Protein AF-A0A8C6UXC1-F1 (afdb_monomer_lite)

Organism: NCBI:txid47308

Secondary structure (DSSP, 8-state):
-----SSSSSSGGGS-SS---HHHHHHHHHHHHHHHT-S--SPPPPTT-HHHHHHHHHHHHTS-------

Foldseek 3Di:
DDPDDDPPPPPCCVPDPDDPDVVVVLLVLLVVCCVPPNADDDDADDPVCPSSNSSSVSNNVPNPPPPPDD

Sequence (70 aa):
MSLLNCSYAAADVKNLKAKPADDEMLKIYSLYKQASVGDVNTARPGMLDFTGKAKWDAWRSRKVQSWHSK

Structure (mm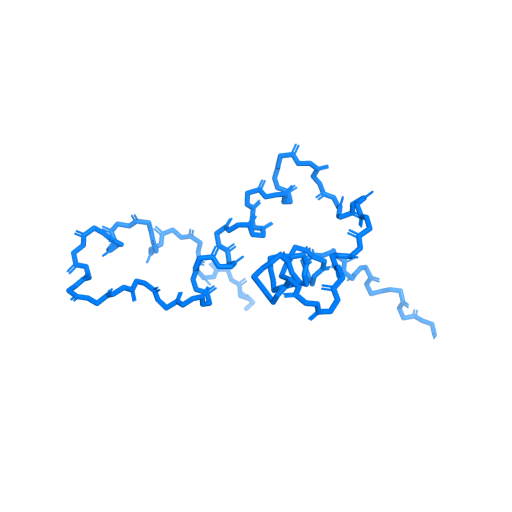CIF, N/CA/C/O backbone):
data_AF-A0A8C6UXC1-F1
#
_entry.id   AF-A0A8C6UXC1-F1
#
loop_
_atom_site.group_PDB
_atom_site.id
_atom_site.type_symbol
_atom_site.label_atom_id
_atom_site.label_alt_id
_atom_site.label_comp_id
_atom_site.label_asym_id
_atom_site.label_entity_id
_atom_site.label_seq_id
_atom_site.pdbx_PDB_ins_code
_atom_site.Cartn_x
_atom_site.Cartn_y
_atom_site.Cartn_z
_atom_site.occupancy
_atom_site.B_iso_or_equiv
_atom_site.auth_seq_id
_atom_site.auth_comp_id
_atom_site.auth_asym_id
_atom_site.auth_atom_id
_atom_site.pdbx_PDB_model_num
ATOM 1 N N . MET A 1 1 ? -10.920 -25.382 14.669 1.00 38.62 1 MET A N 1
ATOM 2 C CA . MET A 1 1 ? -10.448 -25.129 13.291 1.00 38.62 1 MET A CA 1
ATOM 3 C C . MET A 1 1 ? -11.161 -23.885 12.781 1.00 38.62 1 MET A C 1
ATOM 5 O O . MET A 1 1 ? -12.382 -23.883 12.707 1.00 38.62 1 MET A O 1
ATOM 9 N N . SER A 1 2 ? -10.421 -22.799 12.596 1.00 46.09 2 SER A N 1
ATOM 10 C CA . SER A 1 2 ? -10.911 -21.419 12.519 1.00 46.09 2 SER A CA 1
ATOM 11 C C . SER A 1 2 ? -11.769 -21.131 11.278 1.00 46.09 2 SER A C 1
ATOM 13 O O . SER A 1 2 ? -11.238 -20.895 10.200 1.00 46.09 2 SER A O 1
ATOM 15 N N . LEU A 1 3 ? -13.094 -21.104 11.452 1.00 42.62 3 LEU A N 1
ATOM 16 C CA . LEU A 1 3 ? -14.075 -20.592 10.480 1.00 42.62 3 LEU A CA 1
ATOM 17 C C . LEU A 1 3 ? -14.939 -19.481 11.099 1.00 42.62 3 LEU A C 1
ATOM 19 O O . LEU A 1 3 ? -16.155 -19.453 10.940 1.00 42.62 3 LEU A O 1
ATOM 23 N N . LEU A 1 4 ? -14.321 -18.565 11.842 1.00 50.28 4 LEU A N 1
ATOM 24 C CA . LEU A 1 4 ? -15.012 -17.426 12.442 1.00 50.28 4 LEU A CA 1
ATOM 25 C C . LEU A 1 4 ? -14.320 -16.131 12.018 1.00 50.28 4 LEU A C 1
ATOM 27 O O . LEU A 1 4 ? -13.107 -16.008 12.175 1.00 50.28 4 LEU A O 1
ATOM 31 N N . ASN A 1 5 ? -15.132 -15.190 11.521 1.00 47.41 5 ASN A N 1
ATOM 32 C CA . ASN A 1 5 ? -14.858 -13.763 11.262 1.00 47.41 5 ASN A CA 1
ATOM 33 C C . ASN A 1 5 ? -14.726 -13.320 9.796 1.00 47.41 5 ASN A C 1
ATOM 35 O O . ASN A 1 5 ? -13.752 -12.658 9.441 1.00 47.41 5 ASN A O 1
ATOM 39 N N . CYS A 1 6 ? -15.732 -13.587 8.952 1.00 44.19 6 CYS A N 1
ATOM 40 C CA . CYS A 1 6 ? -15.810 -12.948 7.626 1.00 44.19 6 CYS A CA 1
ATOM 41 C C . CYS A 1 6 ? -16.967 -11.945 7.428 1.00 44.19 6 CYS A C 1
ATOM 43 O O . CYS A 1 6 ? -16.911 -11.170 6.483 1.00 44.19 6 CYS A O 1
ATOM 45 N N . SER A 1 7 ? -17.981 -11.864 8.297 1.00 47.91 7 SER A N 1
ATOM 46 C CA . SER A 1 7 ? -19.201 -11.093 7.966 1.00 47.91 7 SER A CA 1
ATOM 47 C C . SER A 1 7 ? -19.612 -9.977 8.935 1.00 47.91 7 SER A C 1
ATOM 49 O O . SER A 1 7 ? -20.562 -9.262 8.635 1.00 47.91 7 SER A O 1
ATOM 51 N N . TYR A 1 8 ? -18.885 -9.730 10.030 1.00 46.06 8 TYR A N 1
ATOM 52 C CA . TYR A 1 8 ? -19.264 -8.714 11.031 1.00 46.06 8 TYR A CA 1
ATOM 53 C C . TYR A 1 8 ? -18.314 -7.502 11.074 1.00 46.06 8 TYR A C 1
ATOM 55 O O . TYR A 1 8 ? -17.916 -7.052 12.138 1.00 46.06 8 TYR A O 1
ATOM 63 N N . ALA A 1 9 ? -17.863 -7.002 9.921 1.00 50.50 9 ALA A N 1
ATOM 64 C CA . ALA A 1 9 ? -16.979 -5.823 9.867 1.00 50.50 9 ALA A CA 1
ATOM 65 C C . ALA A 1 9 ? -17.406 -4.766 8.833 1.00 50.50 9 ALA A C 1
ATOM 67 O O . ALA A 1 9 ? -16.770 -3.725 8.712 1.00 50.50 9 ALA A O 1
ATOM 68 N N . ALA A 1 10 ? -18.478 -5.013 8.072 1.00 50.28 10 ALA A N 1
ATOM 69 C CA . ALA A 1 10 ? -18.934 -4.088 7.033 1.00 50.28 10 ALA A CA 1
ATOM 70 C C . ALA A 1 10 ? -19.970 -3.062 7.533 1.00 50.28 10 ALA A C 1
ATOM 72 O O . ALA A 1 10 ? -20.174 -2.040 6.880 1.00 50.28 10 ALA A O 1
ATOM 73 N N . ALA A 1 11 ? -20.626 -3.317 8.671 1.00 49.28 11 ALA A N 1
ATOM 74 C CA . ALA A 1 11 ? -21.749 -2.503 9.142 1.00 49.28 11 ALA A CA 1
ATOM 75 C C . ALA A 1 11 ? -21.333 -1.309 10.027 1.00 49.28 11 ALA A C 1
ATOM 77 O O . ALA A 1 11 ? -22.003 -0.280 9.998 1.00 49.28 11 ALA A O 1
ATOM 78 N N . ASP A 1 12 ? -20.208 -1.396 10.746 1.00 50.84 12 ASP A N 1
ATOM 79 C CA . ASP A 1 12 ? -19.832 -0.398 11.764 1.00 50.84 12 ASP A CA 1
ATOM 80 C C . ASP A 1 12 ? -18.966 0.764 11.255 1.00 50.84 12 ASP A C 1
ATOM 82 O O . ASP A 1 12 ? -18.831 1.785 11.928 1.00 50.84 12 ASP A O 1
ATOM 86 N N . VAL A 1 13 ? -18.439 0.688 10.028 1.00 52.78 13 VAL A N 1
ATOM 87 C CA . VAL A 1 13 ? -17.532 1.722 9.482 1.00 52.78 13 VAL A CA 1
ATOM 88 C C . VAL A 1 13 ? -18.224 3.087 9.319 1.00 52.78 13 VAL A C 1
ATOM 90 O O . VAL A 1 13 ? -17.567 4.120 9.240 1.00 52.78 13 VAL A O 1
ATOM 93 N N . LYS A 1 14 ? -19.564 3.119 9.288 1.00 51.16 14 LYS A N 1
ATOM 94 C CA . LYS A 1 14 ? -20.353 4.349 9.103 1.00 51.16 14 LYS A CA 1
ATOM 95 C C . LYS A 1 14 ? -20.642 5.116 10.402 1.00 51.16 14 LYS A C 1
ATOM 97 O O . LYS A 1 14 ? -21.112 6.244 10.314 1.00 51.16 14 LYS A O 1
ATOM 102 N N . ASN A 1 15 ? -20.368 4.534 11.576 1.00 52.00 15 ASN A N 1
ATOM 103 C CA . ASN A 1 15 ? -20.655 5.141 12.889 1.00 52.00 15 ASN A CA 1
ATOM 104 C C . ASN A 1 15 ? -19.402 5.437 13.733 1.00 52.00 15 ASN A C 1
ATOM 106 O O . ASN A 1 15 ? -19.508 5.872 14.882 1.0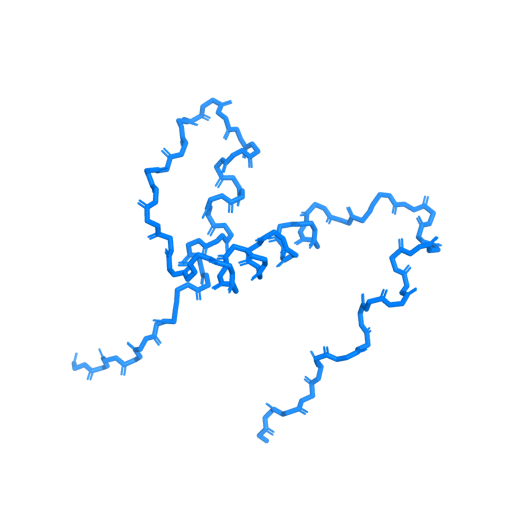0 52.00 15 ASN A O 1
ATOM 110 N N . LEU A 1 16 ? -18.202 5.231 13.187 1.00 48.97 16 LEU A N 1
ATOM 111 C CA . LEU A 1 16 ? -16.968 5.498 13.915 1.00 48.97 16 LEU A CA 1
ATOM 112 C C . LEU A 1 16 ? -16.654 6.999 13.891 1.00 48.97 16 LEU A C 1
ATOM 114 O O . LEU A 1 16 ? -16.248 7.575 12.887 1.00 48.97 16 LEU A O 1
ATOM 118 N N . LYS A 1 17 ? -16.817 7.624 15.060 1.00 53.25 17 LYS A N 1
ATOM 119 C CA . LYS A 1 17 ? -16.454 9.014 15.398 1.00 53.25 17 LYS A CA 1
ATOM 120 C C . LYS A 1 17 ? -14.959 9.338 15.203 1.00 53.25 17 LYS A C 1
ATOM 122 O O . LYS A 1 17 ? -14.555 10.482 15.385 1.00 53.25 17 LYS A O 1
ATOM 127 N N . ALA A 1 18 ? -14.145 8.342 14.864 1.00 55.56 18 ALA A N 1
ATOM 128 C CA . ALA A 1 18 ? -12.720 8.445 14.616 1.00 55.56 18 ALA A CA 1
ATOM 129 C C . ALA A 1 18 ? -12.412 7.817 13.256 1.00 55.56 18 ALA A C 1
ATOM 131 O O . ALA A 1 18 ? -12.976 6.779 12.910 1.00 55.56 18 ALA A O 1
ATOM 132 N N . LYS A 1 19 ? -11.521 8.467 12.498 1.00 51.69 19 LYS A N 1
ATOM 133 C CA . LYS A 1 19 ? -11.014 7.989 11.208 1.00 51.69 19 LYS A CA 1
ATOM 134 C C . LYS A 1 19 ? -10.698 6.486 11.345 1.00 51.69 19 LYS A C 1
ATOM 136 O O . LYS A 1 19 ? -9.948 6.163 12.270 1.00 51.69 19 LYS A O 1
ATOM 141 N N . PRO A 1 20 ? -11.263 5.591 10.506 1.00 57.31 20 PRO A N 1
ATOM 142 C CA . PRO A 1 20 ? -10.920 4.172 10.562 1.00 57.31 20 PRO A CA 1
ATOM 143 C C . PRO A 1 20 ? -9.400 4.055 10.558 1.00 57.31 20 PRO A C 1
ATOM 145 O O . PRO A 1 20 ? -8.730 4.797 9.827 1.00 57.31 20 PRO A O 1
ATOM 148 N N . ALA A 1 21 ? -8.867 3.216 11.449 1.00 68.38 21 ALA A N 1
ATOM 149 C CA . ALA A 1 21 ? -7.427 3.098 11.629 1.00 68.38 21 ALA A CA 1
ATOM 150 C C . ALA A 1 21 ? -6.793 2.827 10.259 1.00 68.38 21 ALA A C 1
ATOM 152 O O . ALA A 1 21 ? -7.358 2.083 9.453 1.00 68.38 21 ALA A O 1
ATOM 153 N N . ASP A 1 22 ? -5.647 3.445 9.963 1.00 73.69 22 ASP A N 1
ATOM 154 C CA . ASP A 1 22 ? -5.025 3.331 8.637 1.00 73.69 22 ASP A CA 1
ATOM 155 C C . ASP A 1 22 ? -4.816 1.846 8.236 1.00 73.69 22 ASP A C 1
ATOM 157 O O . ASP A 1 22 ? -4.915 1.490 7.060 1.00 73.69 22 ASP A O 1
ATOM 161 N N . ASP A 1 23 ? -4.688 0.956 9.224 1.00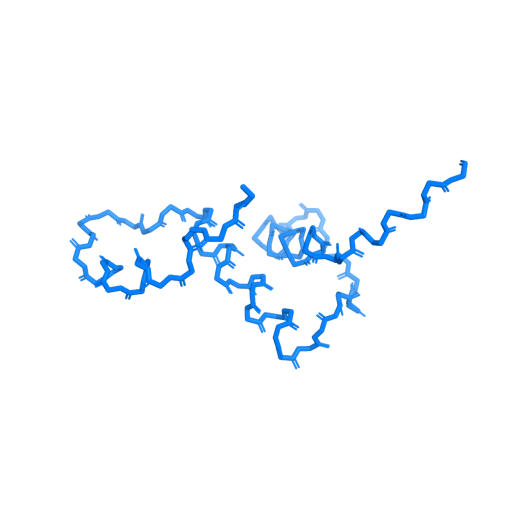 74.75 23 ASP A N 1
ATOM 162 C CA . ASP A 1 23 ? -4.659 -0.503 9.087 1.00 74.75 23 ASP A CA 1
ATOM 163 C C . ASP A 1 23 ? -5.932 -1.117 8.472 1.00 74.75 23 ASP A C 1
ATOM 165 O O . ASP A 1 23 ? -5.844 -2.022 7.638 1.00 74.75 23 ASP A O 1
ATOM 169 N N . GLU A 1 24 ? -7.127 -0.637 8.827 1.00 82.50 24 GLU A N 1
ATOM 170 C CA . GLU A 1 24 ? -8.390 -1.122 8.252 1.00 82.50 24 GLU A CA 1
ATOM 171 C C . GLU A 1 24 ? -8.502 -0.736 6.778 1.00 82.50 24 GLU A C 1
ATOM 173 O O . GLU A 1 24 ? -8.866 -1.561 5.934 1.00 82.50 24 GLU A O 1
ATOM 178 N N . MET A 1 25 ? -8.105 0.493 6.444 1.00 84.12 25 MET A N 1
ATOM 179 C CA . MET A 1 25 ? -8.082 0.976 5.063 1.00 84.12 25 MET A CA 1
ATOM 180 C C . MET A 1 25 ? -7.099 0.170 4.206 1.00 84.12 25 MET A C 1
ATOM 182 O O . MET A 1 25 ? -7.418 -0.201 3.073 1.00 84.12 25 MET A O 1
ATOM 186 N N . LEU A 1 26 ? -5.928 -0.173 4.750 1.00 86.00 26 LEU A N 1
ATOM 187 C CA . LEU A 1 26 ? -4.963 -1.056 4.090 1.00 86.00 26 LEU A CA 1
ATOM 188 C C . LEU A 1 26 ? -5.504 -2.484 3.929 1.00 86.00 26 LEU A C 1
ATOM 190 O O . LEU A 1 26 ? -5.285 -3.126 2.894 1.00 86.00 26 LEU A O 1
ATOM 194 N N . LYS A 1 27 ? -6.263 -2.982 4.911 1.00 83.44 27 LYS A N 1
ATOM 195 C CA . LYS A 1 27 ? -6.899 -4.303 4.859 1.00 83.44 27 LYS A CA 1
ATOM 196 C C . LYS A 1 27 ? -7.976 -4.381 3.776 1.00 83.44 27 LYS A C 1
ATOM 198 O O . LYS A 1 27 ? -8.008 -5.373 3.047 1.00 83.44 27 LYS A O 1
ATOM 203 N N . ILE A 1 28 ? -8.808 -3.347 3.645 1.00 85.75 28 ILE A N 1
ATOM 204 C CA . ILE A 1 28 ? -9.829 -3.237 2.592 1.00 85.75 28 ILE A CA 1
ATOM 205 C C . ILE A 1 28 ? -9.159 -3.097 1.222 1.00 85.75 28 ILE A C 1
ATOM 207 O O . ILE A 1 28 ? -9.506 -3.826 0.294 1.00 85.75 28 ILE A O 1
ATOM 211 N N . TYR A 1 29 ? -8.156 -2.222 1.099 1.00 88.94 29 TYR A N 1
ATOM 212 C CA . TYR A 1 29 ? -7.421 -2.024 -0.151 1.00 88.94 29 TYR A CA 1
ATOM 213 C C . TYR A 1 29 ? -6.785 -3.325 -0.652 1.00 88.94 29 TYR A C 1
ATOM 215 O O . TYR A 1 29 ? -6.952 -3.703 -1.809 1.00 88.94 29 TYR A O 1
ATOM 223 N N . SER A 1 30 ? -6.086 -4.041 0.228 1.00 87.38 30 SER A N 1
ATOM 224 C CA . SER A 1 30 ? -5.426 -5.300 -0.121 1.00 87.38 30 SER A CA 1
ATOM 225 C C . SER A 1 30 ? -6.416 -6.402 -0.519 1.00 87.38 30 SER A C 1
ATOM 227 O O . SER A 1 30 ? -6.140 -7.132 -1.467 1.00 87.38 30 SER A O 1
ATOM 229 N N . LEU A 1 31 ? -7.586 -6.496 0.133 1.00 86.38 31 LEU A N 1
ATOM 230 C CA . LEU A 1 31 ? -8.669 -7.405 -0.281 1.00 86.38 31 LEU A CA 1
ATOM 231 C C . LEU A 1 31 ? -9.212 -7.051 -1.656 1.00 86.38 31 LEU A C 1
ATOM 233 O O . LEU A 1 31 ? -9.324 -7.920 -2.514 1.00 86.38 31 LEU A O 1
ATOM 237 N N . TYR A 1 32 ? -9.526 -5.774 -1.864 1.00 88.25 32 TYR A N 1
ATOM 238 C CA . TYR A 1 32 ? -10.044 -5.287 -3.133 1.00 88.25 32 TYR A CA 1
ATOM 239 C C . TYR A 1 32 ? -9.072 -5.593 -4.275 1.00 88.25 32 TYR A C 1
ATOM 241 O O . TYR A 1 32 ? -9.476 -6.108 -5.316 1.00 88.25 32 TYR A O 1
ATOM 249 N N . LYS A 1 33 ? -7.776 -5.332 -4.075 1.00 89.75 33 LYS A N 1
ATOM 250 C CA . LYS A 1 33 ? -6.744 -5.611 -5.077 1.00 89.75 33 LYS A CA 1
ATOM 251 C C . LYS A 1 33 ? -6.567 -7.107 -5.335 1.00 89.75 33 LYS A C 1
ATOM 253 O O . LYS A 1 33 ? -6.506 -7.488 -6.499 1.00 89.75 33 LYS A O 1
ATOM 258 N N . GLN A 1 34 ? -6.574 -7.946 -4.299 1.00 84.31 34 GLN A N 1
ATOM 259 C CA . GLN A 1 34 ? -6.497 -9.399 -4.472 1.00 84.31 34 GLN A CA 1
ATOM 260 C C . GLN A 1 34 ? -7.733 -9.966 -5.188 1.00 84.31 34 GLN A C 1
ATOM 262 O O . GLN A 1 34 ? -7.598 -10.856 -6.015 1.00 84.31 34 GLN A O 1
ATOM 267 N N . ALA A 1 35 ? -8.930 -9.445 -4.913 1.00 85.31 35 ALA A N 1
ATOM 268 C CA . ALA A 1 35 ? -10.161 -9.912 -5.552 1.00 85.31 35 ALA A CA 1
ATOM 269 C C . ALA A 1 35 ? -10.307 -9.435 -7.009 1.00 85.31 35 ALA A C 1
ATOM 271 O O . ALA A 1 35 ? -10.879 -10.146 -7.827 1.00 85.31 35 ALA A O 1
ATOM 272 N N . SER A 1 36 ? -9.809 -8.236 -7.334 1.00 89.81 36 SER A N 1
ATOM 273 C CA . SER A 1 36 ? -9.951 -7.636 -8.673 1.00 89.81 36 SER A CA 1
ATOM 274 C C . SER A 1 36 ? -8.804 -7.968 -9.624 1.00 89.81 36 SER A C 1
ATOM 276 O O . SER A 1 36 ? -9.034 -8.177 -10.810 1.00 89.81 36 SER A O 1
ATOM 278 N N . VAL A 1 37 ? -7.569 -7.986 -9.123 1.00 89.56 37 VAL A N 1
ATOM 279 C CA . VAL A 1 37 ? -6.357 -8.199 -9.930 1.00 89.56 37 VAL A CA 1
ATOM 280 C C . VAL A 1 37 ? -5.733 -9.564 -9.652 1.00 89.56 37 VAL A C 1
ATOM 282 O O . VAL A 1 37 ? -5.019 -10.094 -10.499 1.00 89.56 37 VAL A O 1
ATOM 285 N N . GLY A 1 38 ? -5.997 -10.147 -8.484 1.00 85.25 38 GLY A N 1
ATOM 286 C CA . GLY A 1 38 ? -5.230 -11.279 -7.989 1.00 85.25 38 GLY A CA 1
ATOM 287 C C . GLY A 1 38 ? -3.923 -10.813 -7.359 1.00 85.25 38 GLY A C 1
ATOM 288 O O . GLY A 1 38 ? -3.843 -9.764 -6.711 1.00 85.25 38 GLY A O 1
ATOM 289 N N . ASP A 1 39 ? -2.890 -11.618 -7.553 1.00 85.25 39 ASP A N 1
ATOM 290 C CA . ASP A 1 39 ? -1.572 -11.396 -6.983 1.00 85.25 39 ASP A CA 1
ATOM 291 C C . ASP A 1 39 ? -0.932 -10.077 -7.431 1.00 85.25 39 ASP A C 1
ATOM 293 O O . ASP A 1 39 ? -1.059 -9.649 -8.579 1.00 85.25 39 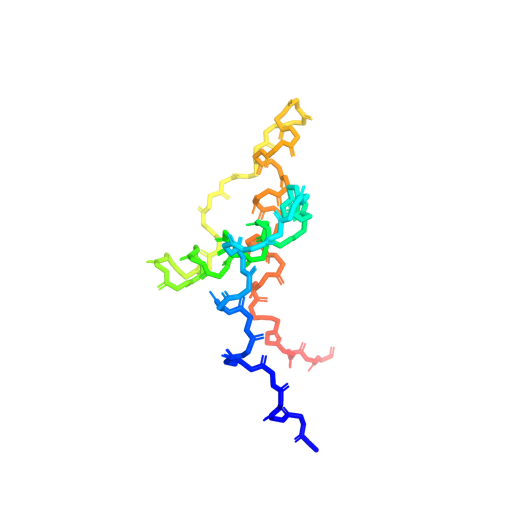ASP A O 1
ATOM 297 N N . VAL A 1 40 ? -0.175 -9.452 -6.520 1.00 87.81 40 VAL A N 1
ATOM 298 C CA . VAL A 1 40 ? 0.564 -8.222 -6.827 1.00 87.81 40 VAL A CA 1
ATOM 299 C C . VAL A 1 40 ? 1.477 -8.415 -8.042 1.00 87.81 40 VAL A C 1
ATOM 301 O O . VAL A 1 40 ? 2.338 -9.299 -8.067 1.00 87.81 40 VAL A O 1
ATOM 304 N N . ASN A 1 41 ? 1.276 -7.565 -9.046 1.00 86.69 41 ASN A N 1
ATOM 305 C CA . ASN A 1 41 ? 1.962 -7.598 -10.338 1.00 86.69 41 ASN A CA 1
ATOM 306 C C . ASN A 1 41 ? 2.605 -6.250 -10.711 1.00 86.69 41 ASN A C 1
ATOM 308 O O . ASN A 1 41 ? 3.112 -6.090 -11.818 1.00 86.69 41 ASN A O 1
ATOM 312 N N . THR A 1 42 ? 2.595 -5.276 -9.797 1.00 87.81 42 THR A N 1
ATOM 313 C CA . THR A 1 42 ? 3.195 -3.953 -9.999 1.00 87.81 42 THR A CA 1
ATOM 314 C C . THR A 1 42 ? 4.499 -3.805 -9.222 1.00 87.81 42 THR A C 1
ATOM 316 O O . THR A 1 42 ? 4.701 -4.448 -8.190 1.00 87.81 42 THR A O 1
ATOM 319 N N . ALA A 1 43 ? 5.380 -2.918 -9.690 1.00 89.94 43 ALA A N 1
ATOM 320 C CA . ALA A 1 43 ? 6.579 -2.542 -8.949 1.00 89.94 43 ALA A CA 1
ATOM 321 C C . ALA A 1 43 ? 6.216 -1.817 -7.646 1.00 89.94 43 ALA A C 1
ATOM 323 O O . ALA A 1 43 ? 5.201 -1.118 -7.558 1.00 89.94 43 ALA A O 1
ATOM 324 N N . ARG A 1 44 ? 7.066 -1.980 -6.630 1.00 89.00 44 ARG A N 1
ATOM 325 C CA . ARG A 1 44 ? 6.892 -1.295 -5.354 1.00 89.00 44 ARG A CA 1
ATOM 326 C C . ARG A 1 44 ? 7.140 0.210 -5.521 1.00 89.00 44 ARG A C 1
ATOM 328 O O . ARG A 1 44 ? 8.179 0.565 -6.076 1.00 89.00 44 ARG A O 1
ATOM 335 N N . PRO A 1 45 ? 6.250 1.081 -5.013 1.00 91.25 45 PRO A N 1
ATOM 336 C CA . PRO A 1 45 ? 6.467 2.525 -5.019 1.00 91.25 45 PRO A CA 1
ATOM 337 C C . PRO A 1 45 ? 7.779 2.933 -4.337 1.00 91.25 45 PRO A C 1
ATOM 339 O O . PRO A 1 45 ? 8.263 2.255 -3.423 1.00 91.25 45 PRO A O 1
ATOM 342 N N . GLY A 1 46 ? 8.354 4.046 -4.799 1.00 89.38 46 GLY A N 1
ATOM 343 C CA . GLY A 1 46 ? 9.608 4.594 -4.280 1.00 89.38 46 GLY A CA 1
ATOM 344 C C . GLY A 1 46 ? 9.518 4.996 -2.804 1.00 89.38 46 GLY A C 1
ATOM 345 O O . GLY A 1 46 ? 8.438 5.204 -2.260 1.00 89.38 46 GLY A O 1
ATOM 346 N N . MET A 1 47 ? 10.672 5.133 -2.143 1.00 79.12 47 MET A N 1
ATOM 347 C CA . MET A 1 47 ? 10.749 5.328 -0.685 1.00 79.12 47 MET A CA 1
ATOM 348 C C . MET A 1 47 ? 10.091 6.621 -0.173 1.00 79.12 47 MET A C 1
ATOM 350 O O . MET A 1 47 ? 9.760 6.697 1.006 1.00 79.12 47 MET A O 1
ATOM 354 N N . LEU A 1 48 ? 9.874 7.603 -1.051 1.00 89.12 48 LEU A N 1
ATOM 355 C CA . LEU A 1 48 ? 9.215 8.872 -0.732 1.00 89.12 48 LEU A CA 1
ATOM 356 C C . LEU A 1 48 ? 7.677 8.778 -0.750 1.00 89.12 48 LEU A C 1
ATOM 358 O O . LEU A 1 48 ? 7.010 9.652 -0.206 1.00 89.12 48 LEU A O 1
ATOM 362 N N . ASP A 1 49 ? 7.106 7.719 -1.335 1.00 88.12 49 ASP A N 1
ATOM 363 C CA . ASP A 1 49 ? 5.661 7.47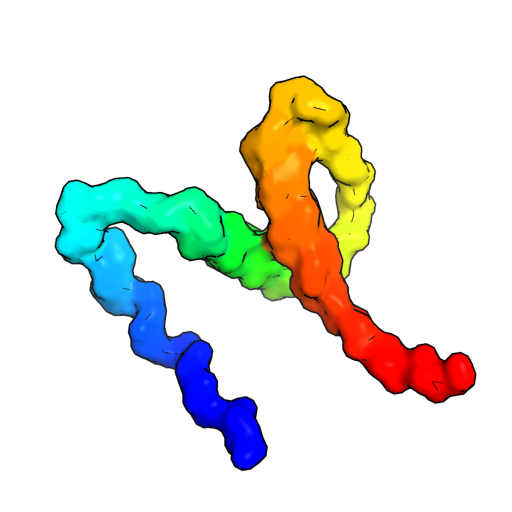2 -1.353 1.00 88.12 49 ASP A CA 1
ATOM 364 C C . ASP A 1 49 ? 5.270 6.500 -0.232 1.00 88.12 49 ASP A C 1
ATOM 366 O O . ASP A 1 49 ? 5.056 5.303 -0.442 1.00 88.12 49 ASP A O 1
ATOM 370 N N . PHE A 1 50 ? 5.198 7.016 0.997 1.00 84.62 50 PHE A N 1
ATOM 371 C CA . PHE A 1 50 ? 4.877 6.217 2.182 1.00 84.62 50 PHE A CA 1
ATOM 372 C C . PHE A 1 50 ? 3.494 5.553 2.092 1.00 84.62 50 PHE A C 1
ATOM 374 O O . PHE A 1 50 ? 3.336 4.396 2.488 1.00 84.62 50 PHE A O 1
ATOM 381 N N . THR A 1 51 ? 2.500 6.249 1.533 1.00 86.44 51 THR A N 1
ATOM 382 C CA . THR A 1 51 ? 1.128 5.739 1.400 1.00 86.44 51 THR A CA 1
ATOM 383 C C . THR A 1 51 ? 1.026 4.661 0.326 1.00 86.44 51 THR A C 1
ATOM 385 O O . THR A 1 51 ? 0.421 3.612 0.563 1.00 86.44 51 THR A O 1
ATOM 388 N N . GLY A 1 52 ? 1.617 4.882 -0.849 1.00 89.25 52 GLY A N 1
ATOM 389 C CA . GLY A 1 52 ? 1.656 3.887 -1.916 1.00 89.25 52 GLY A CA 1
ATOM 390 C C . GLY A 1 52 ? 2.449 2.654 -1.503 1.00 89.25 52 GLY A C 1
ATOM 391 O O . GLY A 1 52 ? 1.999 1.531 -1.732 1.00 89.25 52 GLY A O 1
ATOM 392 N N . LYS A 1 53 ? 3.574 2.846 -0.810 1.00 89.56 53 LYS A N 1
ATOM 393 C CA . LYS A 1 53 ? 4.380 1.769 -0.224 1.00 89.56 53 LYS A CA 1
ATOM 394 C C . LYS A 1 53 ? 3.568 0.927 0.758 1.00 89.56 53 LYS A C 1
ATOM 396 O O . LYS A 1 53 ? 3.560 -0.290 0.617 1.00 89.56 53 LYS A O 1
ATOM 401 N N . ALA A 1 54 ? 2.830 1.546 1.682 1.00 88.56 54 ALA A N 1
ATOM 402 C CA . ALA A 1 54 ? 1.988 0.827 2.642 1.00 88.56 54 ALA A CA 1
ATOM 403 C C . ALA A 1 54 ? 0.872 0.020 1.954 1.00 88.56 54 ALA A C 1
ATOM 405 O O . ALA A 1 54 ? 0.671 -1.156 2.251 1.00 88.56 54 ALA A O 1
ATOM 406 N N . LYS A 1 55 ? 0.187 0.623 0.975 1.00 88.19 55 LYS A N 1
ATOM 407 C CA . LYS A 1 55 ? -0.840 -0.043 0.156 1.00 88.19 55 LYS A CA 1
ATOM 408 C C . LYS A 1 55 ? -0.281 -1.235 -0.616 1.00 88.19 55 LYS A C 1
ATOM 410 O O . LYS A 1 55 ? -0.900 -2.298 -0.655 1.00 88.19 55 LYS A O 1
ATOM 415 N N . TRP A 1 56 ? 0.881 -1.053 -1.236 1.00 92.00 56 TRP A N 1
ATOM 416 C CA . TRP A 1 56 ? 1.554 -2.096 -1.998 1.00 92.00 56 TRP A CA 1
ATOM 417 C C . TRP A 1 56 ? 2.039 -3.230 -1.092 1.00 92.00 56 TRP A C 1
ATOM 419 O O . TRP A 1 56 ? 1.802 -4.394 -1.403 1.00 92.00 56 TRP A O 1
ATOM 429 N N . ASP A 1 57 ? 2.642 -2.902 0.054 1.00 88.00 57 ASP A N 1
ATOM 430 C CA . ASP A 1 57 ? 3.105 -3.877 1.044 1.00 88.00 57 ASP A CA 1
ATOM 431 C C . ASP A 1 57 ? 1.921 -4.695 1.599 1.00 88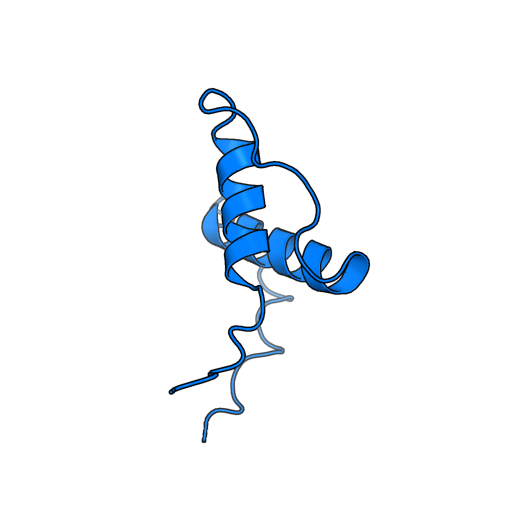.00 57 ASP A C 1
ATOM 433 O O . ASP A 1 57 ? 2.010 -5.921 1.679 1.00 88.00 57 ASP A O 1
ATOM 437 N N . ALA A 1 58 ? 0.779 -4.053 1.883 1.00 88.81 58 ALA A N 1
ATOM 438 C CA . ALA A 1 58 ? -0.448 -4.723 2.320 1.00 88.81 58 ALA A CA 1
ATOM 439 C C . ALA A 1 58 ? -1.061 -5.633 1.240 1.00 88.81 58 ALA A C 1
ATOM 441 O O . ALA A 1 58 ? -1.601 -6.692 1.550 1.00 88.81 58 ALA A O 1
ATOM 442 N N . TRP A 1 59 ? -1.005 -5.240 -0.036 1.00 90.12 59 TRP A N 1
ATOM 443 C CA . TRP A 1 59 ? -1.458 -6.099 -1.135 1.00 90.12 59 TRP A CA 1
ATOM 444 C C . TRP A 1 59 ? -0.505 -7.283 -1.341 1.00 90.12 59 TRP A C 1
ATOM 446 O O . TRP A 1 59 ? -0.957 -8.420 -1.458 1.00 90.12 59 TRP A O 1
ATOM 456 N N . ARG A 1 60 ? 0.812 -7.053 -1.291 1.00 87.00 60 ARG A N 1
ATOM 457 C CA . ARG A 1 60 ? 1.820 -8.113 -1.410 1.00 87.00 60 ARG A CA 1
ATOM 458 C C . ARG A 1 60 ? 1.757 -9.127 -0.273 1.00 87.00 60 ARG A C 1
ATOM 460 O O . ARG A 1 60 ? 1.954 -10.308 -0.535 1.00 87.00 60 ARG A O 1
ATOM 467 N N . SER A 1 61 ? 1.503 -8.702 0.964 1.00 81.38 61 SER A N 1
ATOM 468 C CA . SER A 1 61 ? 1.451 -9.614 2.116 1.00 81.38 61 SER A CA 1
ATOM 469 C C . SER A 1 61 ? 0.296 -10.618 2.043 1.00 81.38 61 SER A C 1
ATOM 471 O O . SER A 1 61 ? 0.348 -11.651 2.703 1.00 81.38 61 SER A O 1
ATOM 473 N N . ARG A 1 62 ? -0.720 -10.353 1.210 1.00 74.38 62 ARG A N 1
ATOM 474 C CA . ARG A 1 62 ? -1.834 -11.273 0.949 1.00 74.38 62 ARG A CA 1
ATOM 475 C C . ARG A 1 62 ? -1.551 -12.340 -0.098 1.00 74.38 62 ARG A C 1
ATOM 477 O O . ARG A 1 62 ? -2.407 -13.211 -0.262 1.00 74.38 62 ARG A O 1
ATOM 484 N N . LYS A 1 63 ? -0.401 -12.305 -0.789 1.00 68.94 63 LYS A N 1
ATOM 485 C CA . LYS A 1 63 ? -0.007 -13.422 -1.656 1.00 68.94 63 LYS A CA 1
ATOM 486 C C . LYS A 1 63 ? -0.085 -14.699 -0.831 1.00 68.94 63 LYS A C 1
ATOM 488 O O . LYS A 1 63 ? 0.533 -14.785 0.229 1.00 68.94 63 LYS A O 1
ATOM 493 N N . VAL A 1 64 ? -0.865 -15.663 -1.314 1.00 55.44 64 VAL A N 1
ATOM 494 C CA . VAL A 1 64 ? -0.990 -16.973 -0.681 1.00 55.44 64 VAL A CA 1
ATOM 495 C C . VAL A 1 64 ? 0.416 -17.559 -0.632 1.00 55.44 64 VAL A C 1
ATOM 497 O O . VAL A 1 64 ? 0.969 -17.953 -1.656 1.00 55.44 64 VAL A O 1
ATOM 500 N N . GLN A 1 65 ? 1.026 -17.588 0.552 1.00 47.00 65 GLN A N 1
ATOM 501 C CA . GLN A 1 65 ? 2.159 -18.466 0.788 1.00 47.00 65 GLN A CA 1
ATOM 502 C C . GLN A 1 65 ? 1.596 -19.881 0.703 1.00 47.00 65 GLN A C 1
ATOM 504 O O . GLN A 1 65 ? 1.074 -20.422 1.677 1.00 47.00 65 GLN A O 1
ATOM 509 N N . SER A 1 66 ? 1.643 -20.475 -0.490 1.00 45.94 66 SER A N 1
ATOM 510 C CA . SER A 1 66 ? 1.607 -21.922 -0.590 1.00 45.94 66 SER A CA 1
ATOM 511 C C . SER A 1 66 ? 2.810 -22.400 0.211 1.00 45.94 66 SER A C 1
ATOM 513 O O . SER A 1 66 ? 3.950 -22.168 -0.196 1.00 45.94 66 SER A O 1
ATOM 515 N N . TRP A 1 67 ? 2.549 -22.989 1.374 1.00 43.19 67 TRP A N 1
ATOM 516 C CA . TRP A 1 67 ? 3.529 -23.684 2.193 1.00 43.19 67 TRP A CA 1
ATOM 517 C C . TRP A 1 67 ? 4.118 -24.842 1.378 1.00 43.19 67 TRP A C 1
ATOM 519 O O . TRP A 1 67 ? 3.719 -25.990 1.526 1.00 43.19 67 TRP A O 1
ATOM 529 N N . HIS A 1 68 ? 5.052 -24.547 0.478 1.00 40.88 68 HIS A N 1
ATOM 530 C CA . HIS A 1 68 ? 6.015 -25.527 0.008 1.00 40.88 68 HIS A CA 1
ATOM 531 C C . HIS A 1 68 ? 7.154 -25.521 1.017 1.00 40.88 68 HIS A C 1
ATOM 533 O O . HIS A 1 68 ? 8.172 -24.855 0.855 1.00 40.88 68 HIS A O 1
ATOM 539 N N . SER A 1 69 ? 6.900 -26.244 2.104 1.00 42.66 69 SER A N 1
ATOM 540 C CA . SER A 1 69 ? 7.937 -26.792 2.958 1.00 42.66 69 SER A CA 1
ATOM 541 C C . SER A 1 69 ? 8.707 -27.823 2.128 1.00 42.66 69 SER A C 1
ATOM 543 O O . SER A 1 69 ? 8.115 -28.793 1.652 1.00 42.66 69 SER A O 1
ATOM 545 N N . LYS A 1 70 ? 10.005 -27.609 1.943 1.00 38.09 70 LYS A N 1
ATOM 546 C CA . LYS A 1 70 ? 10.996 -28.675 1.792 1.00 38.09 70 LYS A CA 1
ATOM 547 C C . LYS A 1 70 ? 12.183 -28.320 2.663 1.00 38.09 70 LYS A C 1
ATOM 549 O O . LYS A 1 70 ? 12.550 -27.125 2.656 1.00 38.09 70 LYS A O 1
#

pLDDT: mean 71.06, std 18.93, range [38.09, 92.0]

InterPro domains:
  IPR000582 Acyl-CoA-binding protein, ACBP [PF00887] (9-63)
  IPR000582 Acyl-CoA-binding protein, ACBP [PR00689] (3-18)
  IPR000582 Acyl-CoA-binding protein, ACBP [PR00689] (20-38)
  IPR000582 Acyl-CoA-binding protein, ACBP [PR00689] (43-58)
  IPR000582 Acyl-CoA-binding protein, ACBP [PS51228] (1-70)
  IPR014352 FERM/acyl-CoA-binding protein superfamily [G3DSA:1.20.80.10] (6-69)
  IPR022408 Acyl-CoA-binding protein, ACBP, conserved site [PS00880] (20-38)
  IPR035984 Acyl-CoA binding protein superfamily [SSF47027] (8-63)

Radius of gyration: 14.74 Å; chains: 1; bounding box: 33×38×26 Å